Protein AF-A0A496AZQ5-F1 (afdb_monomer_lite)

Foldseek 3Di:
DPPPPVPPLPPDDLVRLLVQCVVQADQDKDFLVVSVVSSCVVSVPDVVQQPPFDDDDPDDPPGPHHPSVVSVVVCCVVVQKPDPDPRIIGGD

Radius of gyration: 14.81 Å; chains: 1; bounding box: 45×21×39 Å

pLDDT: mean 73.24, std 17.83, range [38.66, 89.81]

Secondary structure (DSSP, 8-state):
---------PPPPHHHHHHHHHHH--SSEEEHHHHHHHHHHHTT--HHHHT--S-S-SS-------HHHHHHHHHHHTTSEEE-STTEEEE-

Structure (mmCIF, N/CA/C/O backbone):
data_AF-A0A496AZQ5-F1
#
_entry.id   AF-A0A496AZQ5-F1
#
loop_
_atom_site.group_PDB
_atom_site.id
_atom_site.type_symbol
_atom_site.label_atom_id
_atom_site.label_alt_id
_atom_site.label_comp_id
_atom_site.label_asym_id
_atom_site.label_entity_id
_atom_site.label_seq_id
_atom_site.pdbx_PDB_ins_code
_atom_site.Cartn_x
_atom_site.Cartn_y
_atom_site.Cartn_z
_atom_site.occupancy
_atom_site.B_iso_or_equiv
_atom_site.auth_seq_id
_atom_site.auth_comp_id
_atom_site.auth_asym_id
_atom_site.auth_atom_id
_atom_site.pdbx_PDB_model_num
ATOM 1 N N . MET A 1 1 ? 34.174 -5.634 -22.685 1.00 39.38 1 MET A N 1
ATOM 2 C CA . MET A 1 1 ? 32.747 -5.300 -22.873 1.00 39.38 1 MET A CA 1
ATOM 3 C C . MET A 1 1 ? 32.070 -5.405 -21.519 1.00 39.38 1 MET A C 1
ATOM 5 O O . MET A 1 1 ? 32.075 -6.484 -20.943 1.00 39.38 1 MET A O 1
ATOM 9 N N . LYS A 1 2 ? 31.611 -4.285 -20.948 1.00 41.09 2 LYS A N 1
ATOM 10 C CA . LYS A 1 2 ? 30.835 -4.308 -19.703 1.00 41.09 2 LYS A CA 1
ATOM 11 C C . LYS A 1 2 ? 29.437 -4.801 -20.063 1.00 41.09 2 LYS A C 1
ATOM 13 O O . LYS A 1 2 ? 28.693 -4.064 -20.699 1.00 41.09 2 LYS A O 1
ATOM 18 N N . ASN A 1 3 ? 29.115 -6.043 -19.710 1.00 42.09 3 ASN A N 1
ATOM 19 C CA . ASN A 1 3 ? 27.738 -6.519 -19.743 1.00 42.09 3 ASN A CA 1
ATOM 20 C C . ASN A 1 3 ? 26.976 -5.745 -18.667 1.00 42.09 3 ASN A C 1
ATOM 22 O O . ASN A 1 3 ? 27.030 -6.087 -17.487 1.00 42.09 3 ASN A O 1
ATOM 26 N N . TYR A 1 4 ? 26.328 -4.657 -19.077 1.00 40.19 4 TYR A N 1
ATOM 27 C CA . TYR A 1 4 ? 25.248 -4.052 -18.320 1.00 40.19 4 TYR A CA 1
ATOM 28 C C . TYR A 1 4 ? 24.081 -5.030 -18.396 1.00 40.19 4 TYR A C 1
ATOM 30 O O . TYR A 1 4 ? 23.190 -4.910 -19.231 1.00 40.19 4 TYR A O 1
ATOM 38 N N . TRP A 1 5 ? 24.101 -6.034 -17.523 1.00 41.28 5 TRP A N 1
ATOM 39 C CA . TRP A 1 5 ? 22.856 -6.534 -16.974 1.00 41.28 5 TRP A CA 1
ATOM 40 C C . TRP A 1 5 ? 22.291 -5.328 -16.237 1.00 41.28 5 TRP A C 1
ATOM 42 O O . TRP A 1 5 ? 22.645 -5.064 -15.088 1.00 41.28 5 TRP A O 1
ATOM 52 N N . GLU A 1 6 ? 21.519 -4.503 -16.944 1.00 44.50 6 GLU A N 1
ATOM 53 C CA . GLU A 1 6 ? 20.518 -3.691 -16.287 1.00 44.50 6 GLU A CA 1
ATOM 54 C C . GLU A 1 6 ? 19.810 -4.684 -15.386 1.00 44.50 6 GLU A C 1
ATOM 56 O O . GLU A 1 6 ? 19.164 -5.622 -15.865 1.00 44.50 6 GLU A O 1
ATOM 61 N N . ALA A 1 7 ? 20.056 -4.575 -14.082 1.00 43.12 7 ALA A N 1
ATOM 62 C CA . ALA A 1 7 ? 19.190 -5.194 -13.120 1.00 43.12 7 ALA A CA 1
ATOM 63 C C . ALA A 1 7 ? 17.825 -4.640 -13.508 1.00 43.12 7 ALA A C 1
ATOM 65 O O . ALA A 1 7 ? 17.526 -3.478 -13.233 1.00 43.12 7 ALA A O 1
ATOM 66 N N . ARG A 1 8 ? 17.036 -5.430 -14.249 1.00 47.59 8 ARG A N 1
ATOM 67 C CA . ARG A 1 8 ? 15.589 -5.311 -14.254 1.00 47.59 8 ARG A CA 1
ATOM 68 C C . ARG A 1 8 ? 15.291 -5.408 -12.779 1.00 47.59 8 ARG A C 1
ATOM 70 O O . ARG A 1 8 ? 15.295 -6.508 -12.243 1.00 47.59 8 ARG A O 1
ATOM 77 N N . ALA A 1 9 ? 15.249 -4.263 -12.108 1.00 54.72 9 ALA A N 1
ATOM 78 C CA . ALA A 1 9 ? 14.992 -4.190 -10.694 1.00 54.72 9 ALA A CA 1
ATOM 79 C C . ALA A 1 9 ? 13.582 -4.744 -10.587 1.00 54.72 9 ALA A C 1
ATOM 81 O O . ALA A 1 9 ? 12.613 -4.094 -10.993 1.00 54.72 9 ALA A O 1
ATOM 82 N N . GLU A 1 10 ? 13.522 -6.035 -10.260 1.00 63.66 10 GLU A N 1
ATOM 83 C CA . GLU A 1 10 ? 12.292 -6.790 -10.271 1.00 63.66 10 GLU A CA 1
ATOM 84 C C . GLU A 1 10 ? 11.387 -6.086 -9.282 1.00 63.66 10 GLU A C 1
ATOM 86 O O . GLU A 1 10 ? 11.740 -5.890 -8.119 1.00 63.66 10 GLU A O 1
ATOM 91 N N . LEU A 1 11 ? 10.248 -5.614 -9.778 1.00 70.31 11 LEU A N 1
ATOM 92 C CA . LEU A 1 11 ? 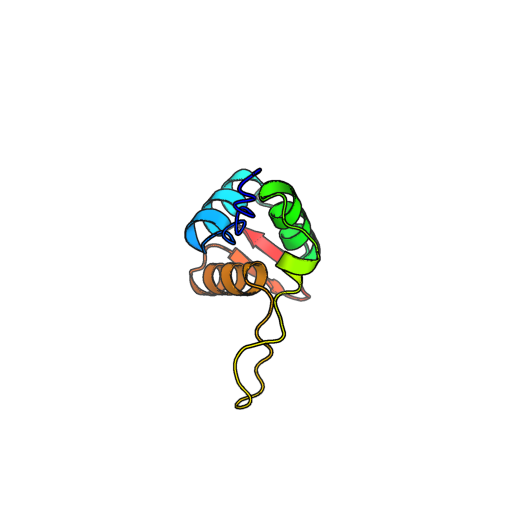9.298 -4.938 -8.918 1.00 70.31 11 LEU A CA 1
ATOM 93 C C . LEU A 1 11 ? 8.885 -5.908 -7.815 1.00 70.31 11 LEU A C 1
ATOM 95 O O . LEU A 1 11 ? 8.583 -7.074 -8.126 1.00 70.31 11 LEU A O 1
ATOM 99 N N . PRO A 1 12 ? 8.784 -5.429 -6.569 1.00 77.69 12 PRO A N 1
ATOM 100 C CA . PRO A 1 12 ? 8.443 -6.287 -5.455 1.00 77.69 12 PRO A CA 1
ATOM 101 C C . PRO A 1 12 ? 7.102 -6.985 -5.722 1.00 77.69 12 PRO A C 1
ATOM 103 O O . PRO A 1 12 ? 6.177 -6.453 -6.357 1.00 77.69 12 PRO A O 1
ATOM 106 N N . LYS A 1 13 ? 7.024 -8.249 -5.322 1.00 82.75 13 LYS A N 1
ATOM 107 C CA . LYS A 1 13 ? 5.812 -9.068 -5.365 1.00 82.75 13 LYS A CA 1
ATOM 108 C C . LYS A 1 13 ? 4.890 -8.654 -4.220 1.00 82.75 13 LYS A C 1
ATOM 110 O O . LYS A 1 13 ? 5.335 -8.137 -3.202 1.00 82.75 13 LYS A O 1
ATOM 115 N N . VAL A 1 14 ? 3.597 -8.958 -4.344 1.00 80.50 14 VAL A N 1
ATOM 116 C CA . VAL A 1 14 ? 2.585 -8.634 -3.315 1.00 80.50 14 VAL A CA 1
ATOM 117 C C . VAL A 1 14 ? 2.979 -9.163 -1.930 1.00 80.50 14 VAL A C 1
ATOM 119 O O . VAL A 1 14 ? 2.803 -8.469 -0.933 1.00 80.50 14 VAL A O 1
ATOM 122 N N . LYS A 1 15 ? 3.572 -10.364 -1.863 1.00 83.81 15 LYS A N 1
ATOM 123 C CA . LYS A 1 15 ? 4.061 -10.947 -0.607 1.00 83.81 15 LYS A CA 1
ATOM 124 C C . LYS A 1 15 ? 5.170 -10.104 0.038 1.00 83.81 15 LYS A C 1
ATOM 126 O O . LYS A 1 15 ? 5.103 -9.853 1.233 1.00 83.81 15 LYS A O 1
ATOM 131 N N . GLU A 1 16 ? 6.135 -9.642 -0.752 1.00 86.12 16 GLU A N 1
ATOM 132 C CA . GLU A 1 16 ? 7.246 -8.806 -0.270 1.00 86.12 16 GLU A CA 1
ATOM 133 C C . GLU A 1 16 ? 6.727 -7.443 0.198 1.00 86.12 16 GLU A C 1
ATOM 135 O O . GLU A 1 16 ? 7.140 -6.938 1.233 1.00 86.12 16 GLU A O 1
ATOM 140 N N . ILE A 1 17 ? 5.750 -6.877 -0.517 1.00 85.62 17 ILE A N 1
ATOM 141 C CA . ILE A 1 17 ? 5.092 -5.620 -0.132 1.00 85.62 17 ILE A CA 1
ATOM 142 C C . ILE A 1 17 ? 4.345 -5.786 1.193 1.00 85.62 17 ILE A C 1
ATOM 144 O O . ILE A 1 17 ? 4.409 -4.902 2.041 1.00 85.62 17 ILE A O 1
ATOM 148 N N . ARG A 1 18 ? 3.678 -6.927 1.407 1.00 84.94 18 ARG A N 1
ATOM 149 C CA . ARG A 1 18 ? 3.029 -7.247 2.685 1.00 84.94 18 ARG A CA 1
ATOM 150 C C . ARG A 1 18 ? 4.029 -7.283 3.830 1.00 84.94 18 ARG A C 1
ATOM 152 O O . ARG A 1 18 ? 3.775 -6.682 4.865 1.00 84.94 18 ARG A O 1
ATOM 159 N N . GLU A 1 19 ? 5.131 -8.001 3.647 1.00 88.25 19 GLU A N 1
ATOM 160 C CA . GLU A 1 19 ? 6.193 -8.120 4.649 1.00 88.25 19 GLU A CA 1
ATOM 161 C C . GLU A 1 19 ? 6.788 -6.742 4.962 1.00 88.25 19 GLU A C 1
ATOM 163 O O . GLU A 1 19 ? 6.803 -6.339 6.122 1.00 88.25 19 GLU A O 1
ATOM 168 N N . ALA A 1 20 ? 7.106 -5.949 3.936 1.00 88.88 20 ALA A N 1
ATOM 169 C CA . ALA A 1 20 ? 7.569 -4.577 4.111 1.00 88.88 20 ALA A CA 1
ATOM 170 C C . ALA A 1 20 ? 6.542 -3.696 4.841 1.00 88.88 20 ALA A C 1
ATOM 172 O O . ALA A 1 20 ? 6.917 -2.925 5.717 1.00 88.88 20 ALA A O 1
ATOM 173 N N . CYS A 1 21 ? 5.241 -3.815 4.546 1.00 87.44 21 CYS A N 1
ATOM 174 C CA . CYS A 1 21 ? 4.200 -3.098 5.288 1.00 87.44 21 CYS A CA 1
ATOM 175 C C . CYS A 1 21 ? 4.201 -3.453 6.780 1.00 87.44 21 CYS A C 1
ATOM 177 O O . CYS A 1 21 ? 4.038 -2.554 7.599 1.00 87.44 21 CYS A O 1
ATOM 179 N N . LEU A 1 22 ? 4.397 -4.726 7.137 1.00 86.44 22 LEU A N 1
ATOM 180 C CA . LEU A 1 22 ? 4.487 -5.163 8.535 1.00 86.44 22 LEU A CA 1
ATOM 181 C C . LEU A 1 22 ? 5.751 -4.631 9.227 1.00 86.44 22 LEU A C 1
ATOM 183 O O . LEU A 1 22 ? 5.716 -4.345 10.421 1.00 86.44 22 LEU A O 1
ATOM 187 N N . GLU A 1 23 ? 6.854 -4.492 8.491 1.00 87.25 23 GLU A N 1
ATOM 188 C CA . GLU A 1 23 ? 8.124 -3.986 9.021 1.00 87.25 23 GLU A CA 1
ATOM 189 C C . GLU A 1 23 ? 8.142 -2.460 9.189 1.00 87.25 23 GLU A C 1
ATOM 191 O O . GLU A 1 23 ? 8.665 -1.954 10.183 1.00 87.25 23 GLU A O 1
ATOM 196 N N . ILE A 1 24 ? 7.592 -1.713 8.224 1.00 86.88 24 ILE A N 1
ATOM 197 C CA . ILE A 1 24 ? 7.724 -0.246 8.172 1.00 86.88 24 ILE A CA 1
ATOM 198 C C . ILE A 1 24 ? 6.529 0.500 8.770 1.00 86.88 24 ILE A C 1
ATOM 200 O O . ILE A 1 24 ? 6.676 1.654 9.184 1.00 86.88 24 ILE A O 1
ATOM 204 N N . LEU A 1 25 ? 5.335 -0.104 8.791 1.00 86.19 25 LEU A N 1
ATOM 205 C CA . LEU A 1 25 ? 4.137 0.547 9.316 1.00 86.19 25 LEU A CA 1
ATOM 206 C C . LEU A 1 25 ? 3.944 0.180 10.786 1.00 86.19 25 LEU A C 1
ATOM 208 O O . LEU A 1 25 ? 3.811 -0.980 11.157 1.00 86.19 25 LEU A O 1
ATOM 212 N N . SER A 1 26 ? 3.854 1.202 11.635 1.00 80.81 26 SER A N 1
ATOM 213 C CA . SER A 1 26 ? 3.357 1.025 13.003 1.00 80.81 26 SER A CA 1
ATOM 214 C C . SER A 1 26 ? 1.824 0.853 12.993 1.00 80.81 26 SER A C 1
ATOM 216 O O . SER A 1 26 ? 1.196 1.196 11.988 1.00 80.81 26 SER A O 1
ATOM 218 N N . PRO A 1 27 ? 1.174 0.376 14.075 1.00 77.12 27 PRO A N 1
ATOM 219 C CA . PRO A 1 27 ? -0.288 0.250 14.160 1.00 77.12 27 PRO A CA 1
ATOM 220 C C . PRO A 1 27 ? -0.969 1.626 14.308 1.00 77.12 27 PRO A C 1
ATOM 222 O O . PRO A 1 27 ? -1.636 1.934 15.294 1.00 77.12 27 PRO A O 1
ATOM 225 N N . LYS A 1 28 ? -0.760 2.489 13.317 1.00 85.62 28 LYS A N 1
ATOM 226 C CA . LYS A 1 28 ? -1.301 3.836 13.173 1.00 85.62 28 LYS A CA 1
ATOM 227 C C . LYS A 1 28 ? -1.936 3.964 11.798 1.00 85.62 28 LYS A C 1
ATOM 229 O O . LYS A 1 28 ? -1.638 3.207 10.876 1.00 85.62 28 LYS A O 1
ATOM 234 N N . THR A 1 29 ? -2.811 4.946 11.665 1.00 88.50 29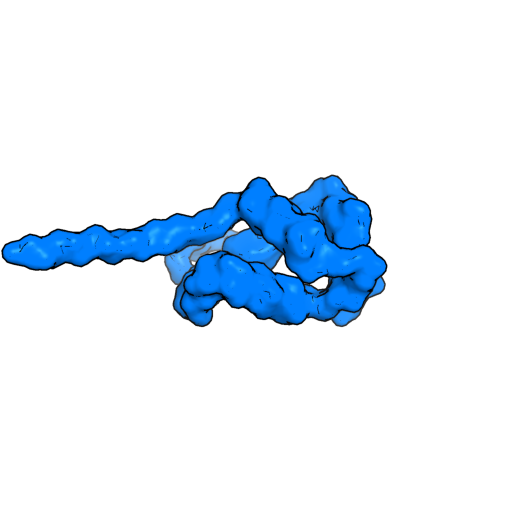 THR A N 1
ATOM 235 C CA . THR A 1 29 ? -3.422 5.276 10.384 1.00 88.50 29 THR A CA 1
ATOM 236 C C . THR A 1 29 ? -2.500 6.209 9.605 1.00 88.50 29 THR A C 1
ATOM 238 O O . THR A 1 29 ? -2.079 7.247 10.116 1.00 88.50 29 THR A O 1
ATOM 241 N N . TYR A 1 30 ? -2.210 5.859 8.358 1.00 88.12 30 TYR A N 1
ATOM 242 C CA . TYR A 1 30 ? -1.382 6.634 7.442 1.00 88.12 30 TYR A CA 1
ATOM 243 C C . TYR A 1 30 ? -2.197 7.035 6.219 1.00 88.12 30 TYR A C 1
ATOM 245 O O . TYR A 1 30 ? -3.111 6.328 5.809 1.00 88.12 30 TYR A O 1
ATOM 253 N N . LYS A 1 31 ? -1.854 8.160 5.588 1.00 89.50 31 LYS A N 1
ATOM 254 C CA . LYS A 1 31 ? -2.371 8.437 4.243 1.00 89.50 31 LYS A CA 1
ATOM 255 C C . LYS A 1 31 ? -1.796 7.416 3.261 1.00 89.50 31 LYS A C 1
ATOM 257 O O . LYS A 1 31 ? -0.613 7.091 3.358 1.00 89.50 31 LYS A O 1
ATOM 262 N N . ARG A 1 32 ? -2.586 6.989 2.274 1.00 86.56 32 ARG A N 1
ATOM 263 C CA . ARG A 1 32 ? -2.142 6.088 1.193 1.00 86.56 32 ARG A CA 1
ATOM 264 C C . ARG A 1 32 ? -0.829 6.558 0.554 1.00 86.56 32 ARG A C 1
ATOM 266 O O . ARG A 1 32 ? 0.092 5.767 0.401 1.00 86.56 32 ARG A O 1
ATOM 273 N N . GLU A 1 33 ? -0.717 7.849 0.250 1.00 85.25 33 GLU A N 1
ATOM 274 C CA . GLU A 1 33 ? 0.489 8.464 -0.332 1.00 85.25 33 GLU A CA 1
ATOM 275 C C . GLU A 1 33 ? 1.735 8.292 0.550 1.00 85.25 33 GLU A C 1
ATOM 277 O O . GLU A 1 33 ? 2.835 8.080 0.048 1.00 85.25 33 GLU A O 1
ATOM 282 N N . VAL A 1 34 ? 1.567 8.341 1.875 1.00 88.19 34 VAL A N 1
ATOM 283 C CA . VAL A 1 34 ? 2.667 8.138 2.827 1.00 88.19 34 VAL A CA 1
ATOM 284 C C . VAL A 1 34 ? 3.114 6.680 2.816 1.00 88.19 34 VAL A C 1
ATOM 286 O O . VAL A 1 34 ? 4.311 6.421 2.790 1.00 88.19 34 VAL A O 1
ATOM 289 N N . ILE A 1 35 ? 2.172 5.732 2.779 1.00 87.19 35 ILE A N 1
ATOM 290 C CA . ILE A 1 35 ? 2.490 4.299 2.683 1.00 87.19 35 ILE A CA 1
ATOM 291 C C . ILE A 1 35 ? 3.255 4.013 1.386 1.00 87.19 35 ILE A C 1
ATOM 293 O O . ILE A 1 35 ? 4.280 3.336 1.414 1.00 87.19 35 ILE A O 1
ATOM 297 N N . LEU A 1 36 ? 2.798 4.573 0.263 1.00 85.94 36 LEU A N 1
ATOM 298 C CA . LEU A 1 36 ? 3.462 4.428 -1.032 1.00 85.94 36 LEU A CA 1
ATOM 299 C C . LEU A 1 36 ? 4.886 4.998 -1.014 1.00 85.94 36 LEU A C 1
ATOM 301 O O . LEU A 1 36 ? 5.800 4.315 -1.463 1.00 85.94 36 LEU A O 1
ATOM 305 N N . ASN A 1 37 ? 5.091 6.186 -0.438 1.00 86.06 37 ASN A N 1
ATOM 306 C CA . ASN A 1 37 ? 6.425 6.776 -0.287 1.00 86.06 37 ASN A CA 1
ATOM 307 C C . ASN A 1 37 ? 7.349 5.925 0.598 1.00 86.06 37 ASN A C 1
ATOM 309 O O . ASN A 1 37 ? 8.521 5.744 0.271 1.00 86.06 37 ASN A O 1
ATOM 313 N N . LEU A 1 38 ? 6.840 5.379 1.707 1.00 88.06 38 LEU A N 1
ATOM 314 C CA . LEU A 1 38 ? 7.624 4.508 2.589 1.00 88.06 38 LEU A CA 1
ATOM 315 C C . LEU A 1 38 ? 8.043 3.218 1.877 1.00 88.06 38 LEU A C 1
ATOM 317 O O . LEU A 1 38 ? 9.202 2.817 1.964 1.00 88.06 38 LEU A O 1
ATOM 321 N N . LEU A 1 39 ? 7.130 2.598 1.127 1.00 86.56 39 LEU A N 1
ATOM 322 C CA . LEU A 1 39 ? 7.427 1.410 0.327 1.00 86.56 39 LEU A CA 1
ATOM 323 C C . LEU A 1 39 ? 8.405 1.720 -0.811 1.00 86.56 39 LEU A C 1
ATOM 325 O O . LEU A 1 39 ? 9.336 0.951 -1.039 1.00 86.56 39 LEU A O 1
ATOM 329 N N . GLN A 1 40 ? 8.242 2.857 -1.489 1.00 85.44 40 GLN A N 1
ATOM 330 C CA . GLN A 1 40 ? 9.167 3.312 -2.525 1.00 85.44 40 GLN A CA 1
ATOM 331 C C . GLN A 1 40 ? 10.592 3.444 -1.974 1.00 85.44 40 GLN A C 1
ATOM 333 O O . GLN A 1 40 ? 11.534 2.931 -2.577 1.00 85.44 40 GLN A O 1
ATOM 338 N N . GLN A 1 41 ? 10.751 4.079 -0.809 1.00 85.56 41 GLN A N 1
ATOM 339 C CA . GLN A 1 41 ? 12.049 4.228 -0.150 1.00 85.56 41 GLN A CA 1
ATOM 340 C C . GLN A 1 41 ? 12.620 2.882 0.312 1.00 85.56 41 GLN A C 1
ATOM 342 O O . GLN A 1 41 ? 13.807 2.625 0.107 1.00 85.56 41 GLN A O 1
ATOM 347 N N . HIS A 1 42 ? 11.785 2.011 0.885 1.00 87.25 42 HIS A N 1
ATOM 348 C CA . HIS A 1 42 ? 12.195 0.690 1.363 1.00 87.25 42 HIS A CA 1
ATOM 349 C C . HIS A 1 42 ? 12.726 -0.192 0.221 1.00 87.25 42 HIS A C 1
ATOM 351 O O . HIS A 1 42 ? 13.805 -0.771 0.332 1.00 87.25 42 HIS A O 1
ATOM 357 N N . PHE A 1 43 ? 12.025 -0.221 -0.915 1.00 84.50 43 PHE A N 1
ATOM 358 C CA . PHE A 1 43 ? 12.421 -0.990 -2.100 1.00 84.50 43 PHE A CA 1
ATOM 359 C C . PHE A 1 43 ? 13.371 -0.243 -3.047 1.00 84.50 43 PHE A C 1
ATOM 361 O O . PHE A 1 43 ? 13.760 -0.793 -4.076 1.00 84.50 43 PHE A O 1
ATOM 368 N N . ARG A 1 44 ? 13.763 0.996 -2.712 1.00 84.00 44 ARG A N 1
ATOM 369 C CA . ARG A 1 44 ? 14.604 1.876 -3.546 1.00 84.00 44 ARG A CA 1
ATOM 370 C C . ARG A 1 44 ? 14.080 2.006 -4.982 1.00 84.00 44 ARG A C 1
ATOM 372 O O . ARG A 1 44 ? 14.853 1.961 -5.939 1.00 84.00 44 ARG A O 1
ATOM 379 N N . LEU A 1 45 ? 12.762 2.140 -5.123 1.00 79.19 45 LEU A N 1
ATOM 380 C CA . LEU A 1 45 ? 12.108 2.251 -6.424 1.00 79.19 45 LEU A CA 1
ATOM 381 C C . LEU A 1 45 ? 12.256 3.669 -6.976 1.00 79.19 45 LEU A C 1
ATOM 383 O O . LEU A 1 45 ? 12.069 4.659 -6.264 1.00 79.19 45 LEU A O 1
ATOM 387 N N . THR A 1 46 ? 12.570 3.765 -8.263 1.00 78.00 46 THR A N 1
ATOM 388 C CA . THR A 1 46 ? 12.579 5.038 -8.986 1.00 78.00 46 THR A CA 1
ATOM 389 C C . THR A 1 46 ? 11.155 5.497 -9.290 1.00 78.00 46 THR A C 1
ATOM 391 O O . THR A 1 46 ? 10.233 4.681 -9.364 1.00 78.00 46 THR A O 1
ATOM 394 N N . ASP A 1 47 ? 10.971 6.794 -9.532 1.00 72.12 47 ASP A N 1
ATOM 395 C CA . ASP A 1 47 ? 9.660 7.341 -9.909 1.00 72.12 47 ASP A CA 1
ATOM 396 C C . ASP A 1 47 ? 9.112 6.661 -11.176 1.00 72.12 47 ASP A C 1
ATOM 398 O O . ASP A 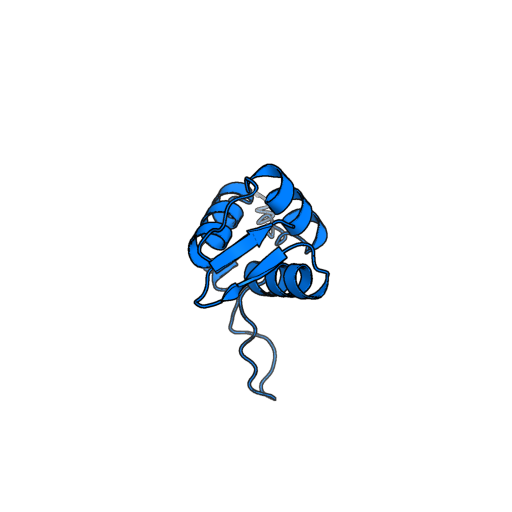1 47 ? 7.942 6.306 -11.235 1.00 72.12 47 ASP A O 1
ATOM 402 N N . ALA A 1 48 ? 9.978 6.319 -12.137 1.00 67.25 48 ALA A N 1
ATOM 403 C CA . ALA A 1 48 ? 9.597 5.567 -13.335 1.00 67.25 48 ALA A CA 1
ATOM 404 C C . ALA A 1 48 ? 9.079 4.143 -13.038 1.00 67.25 48 ALA A C 1
ATOM 406 O O . ALA A 1 48 ? 8.252 3.617 -13.781 1.00 67.25 48 ALA A O 1
ATOM 407 N N . GLN A 1 49 ? 9.552 3.502 -11.963 1.00 69.06 49 GLN A N 1
ATOM 408 C CA . GLN A 1 49 ? 9.055 2.195 -11.514 1.00 69.06 49 GLN A CA 1
ATOM 409 C C . GLN A 1 49 ? 7.730 2.311 -10.754 1.00 69.06 49 GLN A C 1
ATOM 411 O O . GLN A 1 49 ? 6.918 1.384 -10.793 1.00 69.06 49 GLN A O 1
ATOM 416 N N . MET A 1 50 ? 7.505 3.443 -10.085 1.00 67.62 50 MET A N 1
ATOM 417 C CA . MET A 1 50 ? 6.233 3.789 -9.449 1.00 67.62 50 MET A CA 1
ATOM 418 C C . MET A 1 50 ? 5.156 4.128 -10.490 1.00 67.62 50 MET A C 1
ATOM 420 O O . MET A 1 50 ? 4.011 3.694 -10.354 1.00 67.62 50 MET A O 1
ATOM 424 N N . ASP A 1 51 ? 5.556 4.814 -11.563 1.00 61.62 51 ASP A N 1
ATOM 425 C CA . ASP A 1 51 ? 4.725 5.277 -12.680 1.00 61.62 51 ASP A CA 1
ATOM 426 C C . ASP A 1 51 ? 4.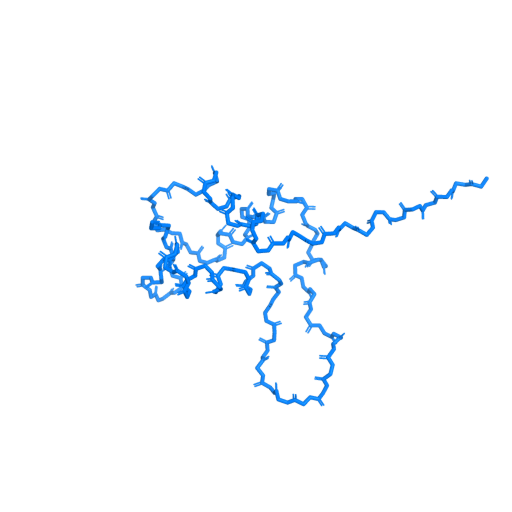532 4.241 -13.795 1.00 61.62 51 ASP A C 1
ATOM 428 O O . ASP A 1 51 ? 4.085 4.589 -14.891 1.00 61.62 51 ASP A O 1
ATOM 432 N N . LEU A 1 52 ? 4.832 2.959 -13.555 1.00 54.50 52 LEU A N 1
ATOM 433 C CA . LEU A 1 52 ? 4.545 1.877 -14.502 1.00 54.50 52 LEU A CA 1
ATOM 434 C C . LEU A 1 52 ? 3.031 1.758 -14.734 1.00 54.50 52 LEU A C 1
ATOM 436 O O . LEU A 1 52 ? 2.340 0.965 -14.097 1.00 54.50 52 LEU A O 1
ATOM 440 N N . ARG A 1 53 ? 2.520 2.591 -15.644 1.00 54.75 53 ARG A N 1
ATOM 441 C CA . ARG A 1 53 ? 1.092 2.849 -15.829 1.00 54.75 53 ARG A CA 1
ATOM 442 C C . ARG A 1 53 ? 0.619 2.801 -17.279 1.00 54.75 53 ARG A C 1
ATOM 444 O O . ARG A 1 53 ? -0.541 3.115 -17.506 1.00 54.75 53 ARG A O 1
ATOM 451 N N . GLN A 1 54 ? 1.442 2.477 -18.281 1.00 40.22 54 GLN A N 1
ATOM 452 C CA . GLN A 1 54 ? 1.045 2.841 -19.659 1.00 40.22 54 GLN A CA 1
ATOM 453 C C . GLN A 1 54 ? 1.242 1.846 -20.802 1.00 40.22 54 GLN A C 1
ATOM 455 O O . GLN A 1 54 ? 0.922 2.202 -21.931 1.00 40.22 54 GLN A O 1
ATOM 460 N N . ALA A 1 55 ? 1.662 0.602 -20.587 1.00 41.56 55 ALA A N 1
ATOM 461 C CA . ALA A 1 55 ? 1.837 -0.299 -21.730 1.00 41.56 55 ALA A CA 1
ATOM 462 C C . ALA A 1 55 ? 1.404 -1.734 -21.442 1.00 41.56 55 ALA A C 1
ATOM 464 O O . ALA A 1 55 ? 2.241 -2.627 -21.421 1.00 41.56 55 ALA A O 1
ATOM 465 N N . GLN A 1 56 ? 0.102 -1.959 -21.248 1.00 40.66 56 GLN A N 1
ATOM 466 C CA . GLN A 1 56 ? -0.528 -3.205 -21.693 1.00 40.66 56 GLN A CA 1
ATOM 467 C C . GLN A 1 56 ? -2.052 -3.043 -21.822 1.00 40.66 56 GLN A C 1
ATOM 469 O O . GLN A 1 56 ? -2.786 -2.971 -20.845 1.00 40.66 56 GLN A O 1
ATOM 474 N N . ASP A 1 57 ? -2.450 -2.973 -23.089 1.00 39.12 57 ASP A N 1
ATOM 475 C CA . ASP A 1 57 ? -3.760 -3.187 -23.694 1.00 39.12 57 ASP A CA 1
ATOM 476 C C . ASP A 1 57 ? -4.928 -2.210 -23.481 1.00 39.12 57 ASP A C 1
ATOM 478 O O . ASP A 1 57 ? -5.587 -2.088 -22.449 1.00 39.12 57 ASP A O 1
ATOM 482 N N . THR A 1 58 ? -5.256 -1.589 -24.611 1.00 46.25 58 THR A N 1
ATOM 483 C CA . THR A 1 58 ? -6.505 -0.932 -24.952 1.00 46.25 58 THR A CA 1
ATOM 484 C C . THR A 1 58 ? -7.675 -1.917 -24.879 1.00 46.25 58 THR A C 1
ATOM 486 O O . THR A 1 58 ? -8.027 -2.539 -25.875 1.00 46.25 58 THR A O 1
ATOM 489 N N . SER A 1 59 ? -8.303 -2.083 -23.718 1.00 47.16 59 SER A N 1
ATOM 490 C CA . SER A 1 59 ? -9.756 -2.293 -23.582 1.00 47.16 59 SER A CA 1
ATOM 491 C C . SER A 1 59 ? -10.133 -2.557 -22.125 1.00 47.16 59 SER A C 1
ATOM 493 O O . SER A 1 59 ? -9.632 -3.473 -21.488 1.00 47.16 59 SER A O 1
ATOM 495 N N .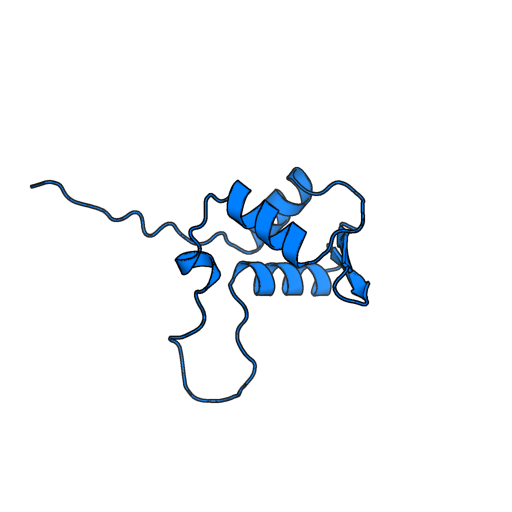 LYS A 1 60 ? -11.100 -1.770 -21.638 1.00 40.19 60 LYS A N 1
ATOM 496 C CA . LYS A 1 60 ? -11.638 -1.711 -20.265 1.00 40.19 60 LYS A CA 1
ATOM 497 C C . LYS A 1 60 ? -10.809 -0.860 -19.310 1.00 40.19 60 LYS A C 1
ATOM 499 O O . LYS A 1 60 ? -10.013 -1.315 -18.503 1.00 40.19 60 LYS A O 1
ATOM 504 N N . THR A 1 61 ? -11.128 0.421 -19.396 1.00 38.66 61 THR A N 1
ATOM 505 C CA . THR A 1 61 ? -10.860 1.528 -18.486 1.00 38.66 61 THR A CA 1
ATOM 506 C C . THR A 1 61 ? -11.154 1.177 -17.017 1.00 38.66 61 THR A C 1
ATOM 508 O O . THR A 1 61 ? -12.164 1.574 -16.446 1.00 38.66 61 THR A O 1
ATOM 511 N N . ARG A 1 62 ? -10.249 0.446 -16.372 1.00 40.44 62 ARG A N 1
ATOM 512 C CA . ARG A 1 62 ? -9.951 0.600 -14.949 1.00 40.44 62 ARG A CA 1
ATOM 513 C C . ARG A 1 62 ? -8.455 0.804 -14.884 1.00 40.44 62 ARG A C 1
ATOM 515 O O . ARG A 1 62 ? -7.681 -0.099 -15.165 1.00 40.44 62 ARG A O 1
ATOM 522 N N . VAL A 1 63 ? -8.097 2.059 -14.666 1.00 43.88 63 VAL A N 1
ATOM 523 C CA . VAL A 1 63 ? -6.728 2.543 -14.604 1.00 43.88 63 VAL A CA 1
ATOM 524 C C . VAL A 1 63 ? -5.947 1.629 -13.661 1.00 43.88 63 VAL A C 1
ATOM 526 O O . VAL A 1 63 ? -6.249 1.577 -12.473 1.00 43.88 63 VAL A O 1
ATOM 529 N N . VAL A 1 64 ? -5.019 0.850 -14.215 1.00 45.72 64 VAL A N 1
ATOM 530 C CA . VAL A 1 64 ? -4.148 -0.034 -13.442 1.00 45.72 64 VAL A CA 1
ATOM 531 C C . VAL A 1 64 ? -3.188 0.880 -12.695 1.00 45.72 64 VAL A C 1
ATOM 533 O O . VAL A 1 64 ? -2.251 1.435 -13.269 1.00 45.72 64 VAL A O 1
ATOM 536 N N . ASP A 1 65 ? -3.512 1.144 -11.435 1.00 53.47 65 ASP A N 1
ATOM 537 C CA . ASP A 1 65 ? -2.635 1.858 -10.523 1.00 53.47 65 ASP A CA 1
ATOM 538 C C . ASP A 1 65 ? -1.328 1.067 -10.342 1.00 53.47 65 ASP A C 1
ATOM 540 O O . ASP A 1 65 ? -1.310 -0.163 -10.422 1.00 53.47 65 ASP A O 1
ATOM 544 N N . GLY A 1 66 ? -0.215 1.781 -10.132 1.00 64.81 66 GLY A N 1
ATOM 545 C CA . GLY A 1 66 ? 1.123 1.189 -10.048 1.00 64.81 66 GLY A CA 1
ATOM 546 C C . GLY A 1 66 ? 1.184 -0.012 -9.097 1.00 64.81 66 GLY A C 1
ATOM 547 O O . GLY A 1 66 ? 0.445 -0.083 -8.116 1.00 64.81 66 GLY A O 1
ATOM 548 N N . ARG A 1 67 ? 2.080 -0.967 -9.370 1.00 72.50 67 ARG A N 1
ATOM 549 C CA . ARG A 1 67 ? 2.145 -2.292 -8.713 1.00 72.50 67 ARG A CA 1
ATOM 550 C C . ARG A 1 67 ? 2.091 -2.263 -7.180 1.00 72.50 67 ARG A C 1
ATOM 552 O O . ARG A 1 67 ? 1.504 -3.166 -6.591 1.00 72.50 67 ARG A O 1
ATOM 559 N N . LEU A 1 68 ? 2.643 -1.230 -6.538 1.00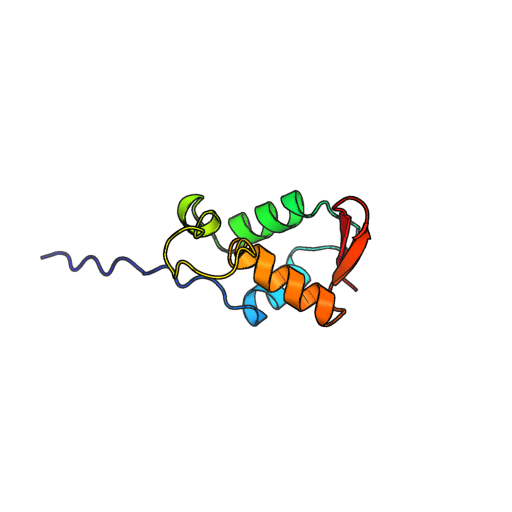 77.38 68 LEU A N 1
ATOM 560 C CA . LEU A 1 68 ? 2.509 -1.030 -5.090 1.00 77.38 68 LEU A CA 1
ATOM 561 C C . LEU A 1 68 ? 1.072 -0.729 -4.657 1.00 77.38 68 LEU A C 1
ATOM 563 O O . LEU A 1 68 ? 0.612 -1.286 -3.669 1.00 77.38 68 LEU A O 1
ATOM 567 N N . THR A 1 69 ? 0.356 0.126 -5.388 1.00 79.75 69 THR A N 1
ATOM 568 C CA . THR A 1 69 ? -1.060 0.382 -5.108 1.00 79.75 69 THR A CA 1
ATOM 569 C C . THR A 1 69 ? -1.860 -0.895 -5.250 1.00 79.75 69 THR A C 1
ATOM 571 O O . THR A 1 69 ? -2.589 -1.239 -4.331 1.00 79.75 69 THR A O 1
ATOM 574 N N . HIS A 1 70 ? -1.703 -1.600 -6.370 1.00 80.25 70 HIS A N 1
ATOM 575 C CA . HIS A 1 70 ? -2.459 -2.821 -6.606 1.00 80.25 70 HIS A CA 1
ATOM 576 C C . HIS A 1 70 ? -2.187 -3.872 -5.519 1.00 80.25 70 HIS A C 1
ATOM 578 O O . HIS A 1 70 ? -3.101 -4.520 -5.018 1.00 80.25 70 HIS A O 1
ATOM 584 N N . ALA A 1 71 ? -0.930 -4.001 -5.089 1.00 83.12 71 ALA A N 1
ATOM 585 C CA . ALA A 1 71 ? -0.584 -4.855 -3.963 1.00 83.12 71 ALA A CA 1
ATOM 586 C C . ALA A 1 71 ? -1.257 -4.404 -2.661 1.00 83.12 71 ALA A C 1
ATOM 588 O O . ALA A 1 71 ? -1.769 -5.245 -1.934 1.00 83.12 71 ALA A O 1
ATOM 589 N N . LEU A 1 72 ? -1.288 -3.103 -2.365 1.00 84.69 72 LEU A N 1
ATOM 590 C CA . LEU A 1 72 ? -1.967 -2.603 -1.174 1.00 84.69 72 LEU A CA 1
ATOM 591 C C . LEU A 1 72 ? -3.487 -2.817 -1.232 1.00 84.69 72 LEU A C 1
ATOM 593 O O . LEU A 1 72 ? -4.063 -3.178 -0.215 1.00 84.69 72 LEU A O 1
ATOM 597 N N . GLU A 1 73 ? -4.127 -2.658 -2.392 1.00 86.25 73 GLU A N 1
ATOM 598 C CA . GLU A 1 73 ? -5.546 -2.997 -2.588 1.00 86.25 73 GLU A CA 1
ATOM 599 C C . GLU A 1 73 ? -5.797 -4.480 -2.300 1.00 86.25 73 GLU A C 1
ATOM 601 O O . GLU A 1 73 ? -6.693 -4.815 -1.532 1.00 86.25 73 GLU A O 1
ATOM 606 N N . HIS A 1 74 ? -4.932 -5.370 -2.798 1.00 86.25 74 HIS A N 1
ATOM 607 C CA . HIS A 1 74 ? -4.975 -6.791 -2.447 1.00 86.25 74 HIS A CA 1
ATOM 608 C C . HIS A 1 74 ? -4.835 -7.039 -0.940 1.00 86.25 74 HIS A C 1
ATOM 610 O O . HIS A 1 74 ? -5.449 -7.963 -0.408 1.00 86.25 74 HIS A O 1
ATOM 616 N N . LEU A 1 75 ? -4.029 -6.240 -0.237 1.00 85.81 75 LEU A N 1
ATOM 617 C CA . LEU A 1 75 ? -3.898 -6.332 1.218 1.00 85.81 75 LEU A CA 1
ATOM 618 C C . LEU A 1 75 ? -5.122 -5.793 1.956 1.00 85.81 75 LEU A C 1
ATOM 620 O O . LEU A 1 75 ? -5.423 -6.295 3.041 1.00 85.81 75 LEU A O 1
ATOM 624 N N . VAL A 1 76 ? -5.827 -4.822 1.375 1.00 87.62 76 VAL A N 1
ATOM 625 C CA . VAL A 1 76 ? -7.126 -4.359 1.871 1.00 87.62 76 VAL A CA 1
ATOM 626 C C . VAL A 1 76 ? -8.179 -5.450 1.706 1.00 87.62 76 VAL A C 1
ATOM 628 O O . VAL A 1 76 ? -8.834 -5.813 2.682 1.00 87.62 76 VAL A O 1
ATOM 631 N N . ASP A 1 77 ? -8.270 -6.053 0.522 1.00 86.38 77 ASP A N 1
ATOM 632 C CA . ASP A 1 77 ? -9.191 -7.161 0.241 1.00 86.38 77 ASP A CA 1
ATOM 633 C C . ASP A 1 77 ? -8.904 -8.388 1.122 1.00 86.38 77 ASP A C 1
ATOM 635 O O . ASP A 1 77 ? -9.821 -9.072 1.575 1.00 86.38 77 ASP A O 1
ATOM 639 N N . ALA A 1 78 ? -7.627 -8.654 1.415 1.00 86.19 78 ALA A N 1
ATOM 640 C CA . ALA A 1 78 ? -7.199 -9.715 2.326 1.00 86.19 78 ALA A CA 1
ATOM 641 C C . ALA A 1 78 ? -7.377 -9.366 3.818 1.00 86.19 78 ALA A C 1
ATOM 643 O O . ALA A 1 78 ? -7.049 -10.187 4.676 1.00 86.19 78 ALA A O 1
ATOM 644 N N . GLY A 1 79 ? -7.831 -8.152 4.149 1.00 84.88 79 GLY A N 1
ATOM 645 C CA . GLY A 1 79 ? -8.041 -7.689 5.522 1.00 84.88 79 GLY A CA 1
ATOM 646 C C . GLY A 1 79 ? -6.762 -7.429 6.327 1.00 84.88 79 GLY A C 1
ATOM 647 O O . GLY A 1 79 ? -6.848 -7.243 7.535 1.00 84.88 79 GLY A O 1
ATOM 648 N N . SER A 1 80 ? -5.585 -7.411 5.687 1.00 86.12 80 SER A N 1
ATOM 649 C CA . SER A 1 80 ? -4.308 -7.045 6.333 1.00 86.12 80 SER A CA 1
ATOM 650 C C . SER A 1 80 ? -4.155 -5.529 6.488 1.00 86.12 80 SER A C 1
ATOM 652 O O . SER A 1 80 ? -3.423 -5.048 7.348 1.00 86.12 80 SER A O 1
ATOM 654 N N . ILE A 1 81 ? -4.827 -4.759 5.634 1.00 87.00 81 ILE A N 1
ATOM 655 C CA . ILE A 1 81 ? -4.932 -3.306 5.734 1.00 87.00 81 ILE A CA 1
ATOM 656 C C . ILE A 1 81 ? -6.415 -2.961 5.764 1.00 87.00 81 ILE A C 1
ATOM 658 O O . ILE A 1 81 ? -7.227 -3.571 5.081 1.00 87.00 81 ILE A O 1
ATOM 662 N N . LYS A 1 82 ? -6.788 -1.969 6.558 1.00 88.81 82 LYS A N 1
ATOM 663 C CA . LYS A 1 82 ? -8.136 -1.423 6.581 1.00 88.81 82 LYS A CA 1
ATOM 664 C C . LYS A 1 82 ? -8.132 -0.026 5.994 1.00 88.81 82 LYS A C 1
ATOM 666 O O . LYS A 1 82 ? -7.357 0.827 6.431 1.00 88.81 82 LYS A O 1
ATOM 671 N N . ASP A 1 83 ? -9.024 0.200 5.037 1.00 87.06 83 ASP A N 1
ATOM 672 C CA . ASP A 1 83 ? -9.373 1.542 4.589 1.00 87.06 83 ASP A CA 1
ATOM 673 C C . ASP A 1 83 ? -10.301 2.186 5.628 1.00 87.06 83 ASP A C 1
ATOM 675 O O . ASP A 1 83 ? -11.421 1.727 5.856 1.00 87.06 83 ASP A O 1
ATOM 679 N N . GLU A 1 84 ? -9.817 3.225 6.306 1.00 86.75 84 GLU A N 1
ATOM 680 C CA . GLU A 1 84 ? -10.599 4.015 7.265 1.00 86.75 84 GLU A CA 1
ATOM 681 C C . GLU A 1 84 ? -11.347 5.175 6.560 1.00 86.75 84 GLU A C 1
ATOM 683 O O . GLU A 1 84 ? -12.026 5.976 7.204 1.00 86.75 84 GLU A O 1
ATOM 688 N N . GLY A 1 85 ? -11.253 5.266 5.228 1.00 83.50 85 GLY A N 1
ATOM 689 C CA . GLY A 1 85 ? -11.886 6.271 4.384 1.00 83.50 85 GLY A CA 1
ATOM 690 C C . GLY A 1 85 ? -11.023 7.515 4.160 1.00 83.50 85 GLY A C 1
ATOM 691 O O . GLY A 1 85 ? -10.016 7.755 4.823 1.00 83.50 85 GLY A O 1
ATOM 692 N N . ARG A 1 86 ? -11.422 8.353 3.189 1.00 84.06 86 ARG A N 1
ATOM 693 C CA . ARG A 1 86 ? -10.741 9.623 2.838 1.00 84.06 86 ARG A CA 1
ATOM 694 C C . ARG A 1 86 ? -9.243 9.468 2.502 1.00 84.06 86 ARG A C 1
ATOM 696 O O . ARG A 1 86 ? -8.474 10.408 2.686 1.00 84.06 86 ARG A O 1
ATOM 703 N N . GLY A 1 87 ? -8.834 8.294 2.015 1.00 82.88 87 GLY A N 1
ATOM 704 C CA . GLY A 1 87 ? -7.444 7.991 1.656 1.00 82.88 87 GLY A CA 1
ATOM 705 C C . GLY A 1 87 ? -6.540 7.642 2.844 1.00 82.88 87 GLY A C 1
ATOM 706 O O . GLY A 1 87 ? -5.317 7.717 2.708 1.00 82.88 87 GLY A O 1
ATOM 707 N N . TYR A 1 88 ? -7.117 7.293 3.997 1.00 86.50 88 TYR A N 1
ATOM 708 C CA . TYR A 1 88 ? -6.400 6.902 5.209 1.00 86.50 88 TYR A CA 1
ATOM 709 C C . TYR A 1 88 ? -6.498 5.400 5.452 1.00 86.50 88 TYR A C 1
ATOM 711 O O . TYR A 1 88 ? -7.590 4.870 5.627 1.00 86.50 88 TYR A O 1
ATOM 719 N N . TRP A 1 89 ? -5.356 4.724 5.515 1.00 89.81 89 TRP A N 1
ATOM 720 C CA . TRP A 1 89 ? -5.243 3.274 5.638 1.00 89.81 89 TRP A CA 1
ATOM 721 C C . TRP A 1 89 ? -4.460 2.888 6.894 1.00 89.81 89 TRP A C 1
ATOM 723 O O . TRP A 1 89 ? -3.549 3.600 7.322 1.00 89.81 89 TRP A O 1
ATOM 733 N N . ARG A 1 90 ? -4.814 1.756 7.501 1.00 87.31 90 ARG A N 1
ATOM 734 C CA . ARG A 1 90 ? -4.204 1.261 8.741 1.00 87.31 90 ARG A CA 1
ATOM 735 C C . ARG A 1 90 ? -3.916 -0.231 8.638 1.00 87.31 90 ARG A C 1
ATOM 737 O O . ARG A 1 90 ? -4.757 -0.977 8.154 1.00 87.31 90 ARG A O 1
ATOM 744 N N . LEU A 1 91 ? -2.762 -0.663 9.133 1.00 86.19 91 LEU A N 1
ATOM 745 C CA . LEU A 1 91 ? -2.438 -2.084 9.268 1.00 86.19 91 LEU A CA 1
ATOM 746 C C . LEU A 1 91 ? -3.339 -2.747 10.332 1.00 86.19 91 LEU A C 1
ATOM 748 O O . LEU A 1 91 ? -3.574 -2.154 11.395 1.00 86.19 91 LEU A O 1
ATOM 752 N N . VAL A 1 92 ? -3.857 -3.943 10.036 1.00 83.56 92 VAL A N 1
ATOM 753 C CA . VAL A 1 92 ? -4.731 -4.742 10.918 1.00 83.56 92 VAL A CA 1
ATOM 754 C C . VAL A 1 92 ? -4.051 -6.036 11.329 1.00 83.56 92 VAL A C 1
ATOM 756 O O . VAL A 1 92 ? -3.433 -6.684 10.458 1.00 83.56 92 VAL A O 1
#

Sequence (92 aa):
MKNYWEARAELPKVKEIREACLEILSPKTYKREVILNLLQQHFRLTDAQMDLRQAQDTSKTRVVDGRLTHALEHLVDAGSIKDEGRGYWRLV